Protein AF-A0A1S6ES42-F1 (afdb_monomer)

Structure (mmCIF, N/CA/C/O backbone):
data_AF-A0A1S6ES42-F1
#
_entry.id   AF-A0A1S6ES42-F1
#
loop_
_atom_site.group_PDB
_atom_site.id
_atom_site.type_symbol
_atom_site.label_atom_id
_atom_site.label_alt_id
_atom_site.label_comp_id
_atom_site.label_asym_id
_atom_site.label_entity_id
_atom_site.label_seq_id
_atom_site.pdbx_PDB_ins_code
_atom_site.Cartn_x
_atom_site.Cartn_y
_atom_site.Cartn_z
_atom_site.occupancy
_atom_site.B_iso_or_equiv
_atom_site.auth_seq_id
_atom_site.auth_comp_id
_atom_site.auth_asym_id
_atom_site.auth_atom_id
_atom_site.pdbx_PDB_model_num
ATOM 1 N N . MET A 1 1 ? -23.317 -13.497 4.567 1.00 70.50 1 MET A N 1
ATOM 2 C CA . MET A 1 1 ? -21.958 -13.066 4.981 1.00 70.50 1 MET A CA 1
ATOM 3 C C . MET A 1 1 ? -20.869 -13.612 4.060 1.00 70.50 1 MET A C 1
ATOM 5 O O . MET A 1 1 ? -20.142 -12.802 3.502 1.00 70.50 1 MET A O 1
ATOM 9 N N . VAL A 1 2 ? -20.813 -14.926 3.805 1.00 83.88 2 VAL A N 1
ATOM 10 C CA . VAL A 1 2 ? -19.788 -15.563 2.943 1.00 83.88 2 VAL A CA 1
ATOM 11 C C . VAL A 1 2 ? -19.690 -14.940 1.542 1.00 83.88 2 VAL A C 1
ATOM 13 O O . VAL A 1 2 ? -18.601 -14.576 1.119 1.00 83.88 2 VAL A O 1
ATOM 16 N N . ALA A 1 3 ? -20.816 -14.690 0.863 1.00 88.19 3 ALA A N 1
ATOM 17 C CA . ALA A 1 3 ? -20.812 -14.061 -0.465 1.00 88.19 3 ALA A CA 1
ATOM 18 C C . ALA A 1 3 ? -20.254 -12.618 -0.483 1.00 88.19 3 ALA A C 1
ATOM 20 O O . ALA A 1 3 ? -19.643 -12.204 -1.463 1.00 88.19 3 ALA A O 1
ATOM 21 N N . ARG A 1 4 ? -20.425 -11.846 0.605 1.00 90.31 4 ARG A N 1
ATOM 22 C CA . ARG A 1 4 ? -19.880 -10.477 0.713 1.00 90.31 4 ARG A CA 1
ATOM 23 C C . ARG A 1 4 ? -18.370 -10.500 0.940 1.00 90.31 4 ARG A C 1
ATOM 25 O O . ARG A 1 4 ? -17.659 -9.720 0.319 1.00 90.31 4 ARG A O 1
ATOM 32 N N . LEU A 1 5 ? -17.899 -11.419 1.784 1.00 90.44 5 LEU A N 1
ATOM 33 C CA . LEU A 1 5 ? -16.472 -11.632 2.030 1.00 90.44 5 LEU A CA 1
ATOM 34 C C . LEU A 1 5 ? -15.762 -12.152 0.776 1.00 90.44 5 LEU A C 1
ATOM 36 O O . LEU A 1 5 ? -14.718 -11.621 0.424 1.00 90.44 5 LEU A O 1
ATOM 40 N N . ALA A 1 6 ? -16.363 -13.107 0.061 1.00 93.00 6 ALA A N 1
ATOM 41 C CA . ALA A 1 6 ? -15.838 -13.622 -1.203 1.00 93.00 6 ALA A CA 1
ATOM 42 C C . ALA A 1 6 ? -15.769 -12.539 -2.294 1.00 93.00 6 ALA A C 1
ATOM 44 O O . ALA A 1 6 ? -14.813 -12.474 -3.060 1.00 93.00 6 ALA A O 1
ATOM 45 N N . ARG A 1 7 ? -16.768 -11.649 -2.355 1.00 95.06 7 ARG A N 1
ATOM 46 C CA . ARG A 1 7 ? -16.737 -10.503 -3.272 1.00 95.06 7 ARG A CA 1
ATOM 47 C C . ARG A 1 7 ? -15.630 -9.517 -2.901 1.00 95.06 7 ARG A C 1
ATOM 49 O O . ARG A 1 7 ? -14.922 -9.056 -3.787 1.00 95.06 7 ARG A O 1
ATOM 56 N N . LEU A 1 8 ? -15.482 -9.194 -1.615 1.00 94.38 8 LEU A N 1
ATOM 57 C CA . LEU A 1 8 ? -14.411 -8.318 -1.135 1.00 94.38 8 LEU A CA 1
ATOM 58 C C . LEU A 1 8 ? -13.033 -8.903 -1.442 1.00 94.38 8 LEU A C 1
ATOM 60 O O . LEU A 1 8 ? -12.203 -8.202 -2.008 1.00 94.38 8 LEU A O 1
ATOM 64 N N . SER A 1 9 ? -12.804 -10.183 -1.142 1.00 94.62 9 SER A N 1
ATOM 65 C CA . SER A 1 9 ? -11.526 -10.833 -1.436 1.00 94.62 9 SER A CA 1
ATOM 66 C C . SER A 1 9 ? -11.232 -10.858 -2.935 1.00 94.62 9 SER A C 1
ATOM 68 O O . SER A 1 9 ? -10.114 -10.538 -3.329 1.00 94.62 9 SER A O 1
ATOM 70 N N . LEU A 1 10 ? -12.232 -11.144 -3.776 1.00 97.25 10 LEU A N 1
ATOM 71 C CA . LEU A 1 10 ? -12.087 -11.092 -5.230 1.00 97.25 1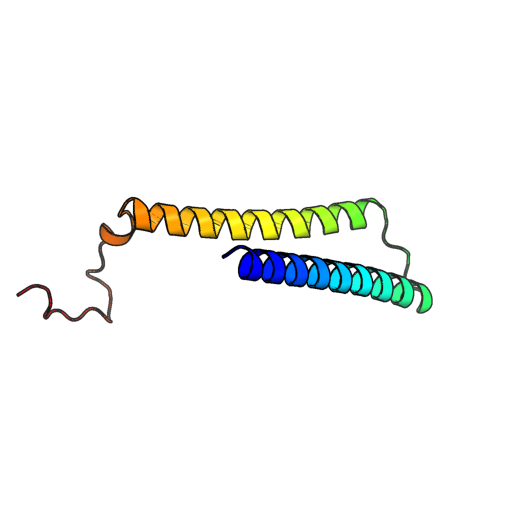0 LEU A CA 1
ATOM 72 C C . LEU A 1 10 ? -11.692 -9.692 -5.720 1.00 97.25 10 LEU A C 1
ATOM 74 O O . LEU A 1 10 ? -10.775 -9.568 -6.526 1.00 97.25 10 LEU A O 1
ATOM 78 N N . ILE A 1 11 ? -12.355 -8.642 -5.225 1.00 97.25 11 ILE A N 1
ATOM 79 C CA . ILE A 1 11 ? -12.046 -7.252 -5.594 1.00 97.25 11 ILE A CA 1
ATOM 80 C C . ILE A 1 11 ? -10.627 -6.884 -5.156 1.00 97.25 11 ILE A C 1
ATOM 82 O O . ILE A 1 11 ? -9.886 -6.297 -5.940 1.00 97.25 11 ILE A O 1
ATOM 86 N N . THR A 1 12 ? -10.226 -7.256 -3.940 1.00 94.62 12 THR A N 1
ATOM 87 C CA . THR A 1 12 ? -8.872 -6.997 -3.439 1.00 94.62 12 THR A CA 1
ATOM 88 C C . THR A 1 12 ? -7.821 -7.694 -4.300 1.00 94.62 12 THR A C 1
ATOM 90 O O . THR A 1 12 ? -6.857 -7.057 -4.715 1.00 94.62 12 THR A O 1
ATOM 93 N N . VAL A 1 13 ? -8.013 -8.977 -4.623 1.00 97.00 13 VAL A N 1
ATOM 94 C CA . VAL A 1 13 ? -7.089 -9.732 -5.486 1.00 97.00 13 VAL A CA 1
ATOM 95 C C . VAL A 1 13 ? -7.019 -9.120 -6.884 1.00 97.00 13 VAL A C 1
ATOM 97 O O . VAL A 1 13 ? -5.926 -8.953 -7.419 1.00 97.00 13 VAL A O 1
ATOM 100 N N . LEU A 1 14 ? -8.160 -8.728 -7.456 1.00 98.00 14 LEU A N 1
ATOM 101 C CA . LEU A 1 14 ? -8.202 -8.064 -8.757 1.00 98.00 14 LEU A CA 1
ATOM 102 C C . LEU A 1 14 ? -7.460 -6.720 -8.728 1.00 98.00 14 LEU A C 1
ATOM 104 O O . LEU A 1 14 ? -6.664 -6.445 -9.621 1.00 98.00 14 LEU A O 1
ATOM 108 N N . GLY A 1 15 ? -7.670 -5.908 -7.691 1.00 96.44 15 GLY A N 1
ATOM 109 C CA . GLY A 1 15 ? -6.963 -4.640 -7.509 1.00 96.44 15 GLY A CA 1
ATOM 110 C C . GLY A 1 15 ? -5.449 -4.826 -7.395 1.00 96.44 15 GLY A C 1
ATOM 111 O O . GLY A 1 15 ? -4.691 -4.104 -8.041 1.00 96.44 15 GLY A O 1
ATOM 112 N N . LEU A 1 16 ? -5.000 -5.836 -6.644 1.00 94.94 16 LEU A N 1
ATOM 113 C CA . LEU A 1 16 ? -3.581 -6.188 -6.537 1.00 94.94 16 LEU A CA 1
ATOM 114 C C . LEU A 1 16 ? -3.002 -6.651 -7.880 1.00 94.94 16 LEU A C 1
ATOM 116 O O . LEU A 1 16 ? -1.906 -6.228 -8.242 1.00 94.94 16 LEU A O 1
ATOM 120 N N . ALA A 1 17 ? -3.741 -7.464 -8.640 1.00 97.12 17 ALA A N 1
ATOM 121 C CA . ALA A 1 17 ? -3.317 -7.925 -9.960 1.00 97.12 17 ALA A CA 1
ATOM 122 C C . ALA A 1 17 ? -3.185 -6.765 -10.960 1.00 97.12 17 ALA A C 1
ATOM 124 O O . ALA A 1 17 ? -2.187 -6.681 -11.674 1.00 97.12 17 ALA A O 1
ATOM 125 N N . ILE A 1 18 ? -4.152 -5.841 -10.973 1.00 98.06 18 ILE A N 1
ATOM 126 C CA . ILE A 1 18 ? -4.106 -4.636 -11.814 1.00 98.06 18 ILE A CA 1
ATOM 127 C C . ILE A 1 18 ? -2.918 -3.757 -11.421 1.00 98.06 18 ILE A C 1
ATOM 129 O O . ILE A 1 18 ? -2.180 -3.315 -12.296 1.00 98.06 18 ILE A O 1
ATOM 133 N N . SER A 1 19 ? -2.706 -3.533 -10.122 1.00 95.31 19 SER A N 1
ATOM 134 C CA . SER A 1 19 ? -1.586 -2.730 -9.623 1.00 95.31 19 SER A CA 1
ATOM 135 C C . SER A 1 19 ? -0.239 -3.328 -10.040 1.00 95.31 19 SER A C 1
ATOM 137 O O . SER A 1 19 ? 0.571 -2.644 -10.661 1.00 95.31 19 SER A O 1
ATOM 139 N N . ALA A 1 20 ? -0.034 -4.630 -9.814 1.00 94.88 20 ALA A N 1
ATOM 140 C CA . ALA A 1 20 ? 1.187 -5.325 -10.218 1.00 94.88 20 ALA A CA 1
ATOM 141 C C . ALA A 1 20 ? 1.403 -5.284 -11.741 1.00 94.88 20 ALA A C 1
ATOM 143 O O . ALA A 1 20 ? 2.513 -5.017 -12.205 1.00 94.88 20 ALA A O 1
ATOM 144 N N . GLY A 1 21 ? 0.337 -5.497 -12.521 1.00 97.50 21 GLY A N 1
ATOM 145 C CA . GLY A 1 21 ? 0.369 -5.394 -13.979 1.00 97.50 21 GLY A CA 1
ATOM 146 C C . GLY A 1 21 ? 0.736 -3.989 -14.461 1.00 97.50 21 GLY A C 1
ATOM 147 O O . GLY A 1 21 ? 1.574 -3.847 -15.348 1.00 97.50 21 GLY A O 1
ATOM 148 N N . ALA A 1 22 ? 0.176 -2.947 -13.842 1.00 97.38 22 ALA A N 1
ATOM 149 C CA . ALA A 1 22 ? 0.500 -1.559 -14.152 1.00 97.38 22 ALA A CA 1
ATOM 150 C C . ALA A 1 22 ? 1.955 -1.221 -13.797 1.00 97.38 22 ALA A C 1
ATOM 152 O O . ALA A 1 22 ? 2.657 -0.640 -14.621 1.00 97.38 22 ALA A O 1
ATOM 153 N N . THR A 1 23 ? 2.441 -1.628 -12.619 1.00 95.44 23 THR A N 1
ATOM 154 C CA . THR A 1 23 ? 3.842 -1.425 -12.212 1.00 95.44 23 THR A CA 1
ATOM 155 C C . THR A 1 23 ? 4.808 -2.088 -13.191 1.00 95.44 23 THR A C 1
ATOM 157 O O . THR A 1 23 ? 5.791 -1.470 -13.602 1.00 95.44 23 THR A O 1
ATOM 160 N N . TRP A 1 24 ? 4.519 -3.320 -13.615 1.00 95.31 24 TRP A N 1
ATOM 161 C CA . TRP A 1 24 ? 5.335 -3.999 -14.617 1.00 95.31 24 TRP A CA 1
ATOM 162 C C . TRP A 1 24 ? 5.250 -3.296 -15.980 1.00 95.31 24 TRP A C 1
ATOM 164 O O . TRP A 1 24 ? 6.283 -2.991 -16.574 1.00 95.31 24 TRP A O 1
ATOM 174 N N . GLY A 1 25 ? 4.050 -2.953 -16.452 1.00 96.62 25 GLY A N 1
ATOM 175 C CA . GLY A 1 25 ? 3.861 -2.228 -17.711 1.00 96.62 25 GLY A CA 1
ATOM 176 C C . GLY A 1 25 ? 4.629 -0.903 -17.756 1.00 96.62 25 GLY A C 1
ATOM 177 O O . GLY A 1 25 ? 5.339 -0.637 -18.726 1.00 96.62 25 GLY A O 1
ATOM 178 N N . LEU A 1 26 ? 4.573 -0.115 -16.676 1.00 96.00 26 LEU A N 1
ATOM 179 C CA . LEU A 1 26 ? 5.367 1.108 -16.528 1.00 96.00 26 LEU A CA 1
ATOM 180 C C . LEU A 1 26 ? 6.87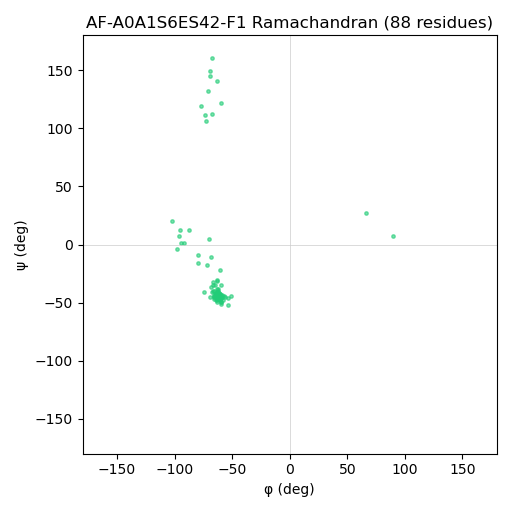0 0.816 -16.540 1.00 96.00 26 LEU A C 1
ATOM 182 O O . LEU A 1 26 ? 7.619 1.548 -17.180 1.00 96.00 26 LEU A O 1
ATOM 186 N N . SER A 1 27 ? 7.317 -0.255 -15.879 1.00 94.94 27 SER A N 1
ATOM 187 C CA . SER A 1 27 ? 8.729 -0.648 -15.897 1.00 94.94 27 SER A CA 1
ATOM 188 C C . SER A 1 27 ? 9.210 -1.016 -17.304 1.00 94.94 27 SER A C 1
ATOM 190 O O . SER A 1 27 ? 10.340 -0.681 -17.652 1.00 94.94 27 SER A O 1
ATOM 192 N N . LEU A 1 28 ? 8.389 -1.689 -18.115 1.00 95.75 28 LEU A N 1
ATOM 193 C CA . LEU A 1 28 ? 8.732 -2.008 -19.506 1.00 95.75 28 LEU A CA 1
ATOM 194 C C . LEU A 1 28 ? 8.767 -0.749 -20.371 1.00 95.75 28 LEU A C 1
ATOM 196 O O . LEU A 1 28 ? 9.710 -0.556 -21.135 1.00 95.75 28 LEU A O 1
ATOM 200 N N . PHE A 1 29 ? 7.766 0.120 -20.221 1.00 97.06 29 PHE A N 1
ATOM 201 C CA . PHE A 1 29 ? 7.712 1.395 -20.929 1.00 97.06 29 PHE A CA 1
ATOM 202 C C . PHE A 1 29 ? 8.928 2.271 -20.608 1.00 97.06 29 PHE A C 1
ATOM 204 O O . PHE A 1 29 ? 9.542 2.824 -21.516 1.00 97.06 29 PHE A O 1
ATOM 211 N N . TRP A 1 30 ? 9.323 2.334 -19.334 1.00 96.12 30 TRP A N 1
ATOM 212 C CA . TRP A 1 30 ? 10.511 3.058 -18.885 1.00 96.12 30 TRP A CA 1
ATOM 213 C C . TRP A 1 30 ? 11.786 2.571 -19.580 1.00 96.12 30 TRP A C 1
ATOM 215 O O . TRP A 1 30 ? 12.580 3.379 -20.057 1.00 96.12 30 TRP A O 1
ATOM 225 N N . ILE A 1 31 ? 11.955 1.253 -19.697 1.00 96.31 31 ILE A N 1
ATOM 226 C CA . ILE A 1 31 ? 13.098 0.663 -20.403 1.00 96.31 31 ILE A CA 1
ATOM 227 C C . ILE A 1 31 ? 13.037 0.980 -21.904 1.00 96.31 31 ILE A C 1
ATOM 229 O O . ILE A 1 31 ? 14.054 1.320 -22.506 1.00 96.31 31 ILE A O 1
ATOM 233 N N . ALA A 1 32 ? 11.847 0.928 -22.508 1.00 96.19 32 ALA A N 1
ATOM 234 C CA . ALA A 1 32 ? 11.661 1.199 -23.932 1.00 96.19 32 ALA A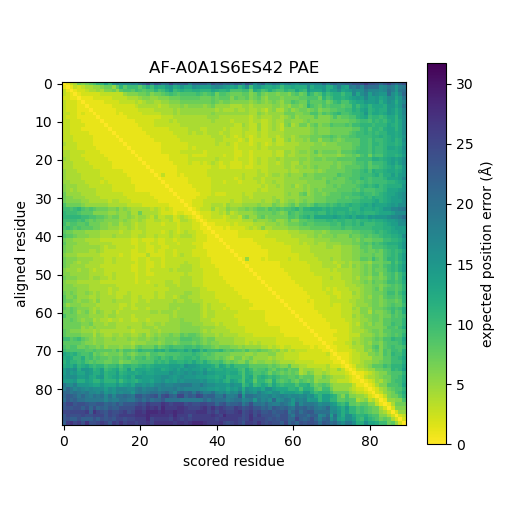 CA 1
ATOM 235 C C . ALA A 1 32 ? 12.029 2.640 -24.335 1.00 96.19 32 ALA A C 1
ATOM 237 O O . ALA A 1 32 ? 12.501 2.852 -25.449 1.00 96.19 32 ALA A O 1
ATOM 238 N N . ILE A 1 33 ? 11.866 3.619 -23.437 1.00 97.12 33 ILE A N 1
ATOM 239 C CA . ILE A 1 33 ? 12.258 5.021 -23.675 1.00 97.12 33 ILE A CA 1
ATOM 240 C C . ILE A 1 33 ? 13.725 5.320 -23.313 1.00 97.12 33 ILE A C 1
ATOM 242 O O . ILE A 1 33 ? 14.120 6.482 -23.243 1.00 97.12 33 ILE A O 1
ATOM 246 N N . GLY A 1 34 ? 14.541 4.285 -23.084 1.00 94.88 34 GLY A N 1
ATOM 247 C CA . GLY A 1 34 ? 15.968 4.410 -22.766 1.00 94.88 34 GLY A CA 1
ATOM 248 C C . GLY A 1 34 ? 16.284 4.522 -21.272 1.00 94.88 34 GLY A C 1
ATOM 249 O O . GLY A 1 34 ? 17.433 4.765 -20.906 1.00 94.88 34 GLY A O 1
ATOM 250 N N . GLY A 1 35 ? 15.292 4.341 -20.397 1.00 93.69 35 GLY A N 1
ATOM 251 C CA . GLY A 1 35 ? 15.501 4.251 -18.958 1.00 93.69 35 GLY A CA 1
ATOM 252 C C . GLY A 1 35 ? 16.223 2.961 -18.556 1.00 93.69 35 GLY A C 1
ATOM 253 O O . GLY A 1 35 ? 16.026 1.896 -19.138 1.00 93.69 35 GLY A O 1
ATOM 254 N N . GLY A 1 36 ? 17.065 3.036 -17.526 1.00 93.25 36 GLY A N 1
ATOM 255 C CA . GLY A 1 36 ? 17.702 1.848 -16.954 1.00 93.25 36 GLY A CA 1
ATOM 256 C C . GLY A 1 36 ? 16.701 0.948 -16.221 1.00 93.25 36 GLY A C 1
ATOM 257 O O . GLY A 1 36 ? 15.729 1.432 -15.635 1.00 93.25 36 GLY A O 1
ATOM 258 N N . ALA A 1 37 ? 16.960 -0.362 -16.216 1.00 92.75 37 ALA A N 1
ATOM 259 C CA . ALA A 1 37 ? 16.176 -1.309 -15.428 1.00 92.75 37 ALA A CA 1
ATOM 260 C C . ALA A 1 37 ? 16.303 -1.016 -13.923 1.00 92.75 37 ALA A C 1
ATOM 262 O O . ALA A 1 37 ? 17.388 -0.704 -13.427 1.00 92.75 37 ALA A O 1
ATOM 263 N N . LEU A 1 38 ? 15.194 -1.159 -13.190 1.00 93.12 38 LEU A N 1
ATOM 264 C CA . LEU A 1 38 ? 15.183 -1.043 -11.732 1.00 93.12 38 LEU A CA 1
ATOM 265 C C . LEU A 1 38 ? 16.121 -2.101 -11.120 1.00 93.12 38 LEU A C 1
ATOM 267 O O . LEU A 1 38 ? 15.907 -3.297 -11.346 1.00 93.12 38 LEU A O 1
ATOM 271 N N . PRO A 1 39 ? 17.142 -1.699 -10.337 1.00 94.75 39 PRO A N 1
ATOM 272 C CA . PRO A 1 39 ? 18.033 -2.650 -9.689 1.00 94.75 39 PRO A CA 1
ATOM 273 C C . PRO A 1 39 ? 17.280 -3.445 -8.619 1.00 94.75 39 PRO A C 1
ATOM 275 O O . PRO A 1 39 ? 16.258 -2.996 -8.096 1.00 94.75 39 PRO A O 1
ATOM 278 N N . LEU A 1 40 ? 17.828 -4.597 -8.222 1.00 96.00 40 LEU A N 1
ATOM 279 C CA . LEU A 1 40 ? 17.230 -5.470 -7.202 1.00 96.00 40 LEU A CA 1
ATOM 280 C C . LEU A 1 40 ? 16.862 -4.713 -5.913 1.00 96.00 40 LEU A C 1
ATOM 282 O O . LEU A 1 40 ? 15.760 -4.860 -5.394 1.00 96.00 40 LEU A O 1
ATOM 286 N N . HIS A 1 41 ? 17.754 -3.845 -5.437 1.00 96.44 41 HIS A N 1
ATOM 287 C CA . HIS A 1 41 ? 17.533 -3.008 -4.255 1.00 96.44 41 HIS A CA 1
ATOM 288 C C . HIS A 1 41 ? 16.322 -2.075 -4.409 1.00 96.44 41 HIS A C 1
ATOM 290 O O . HIS A 1 41 ? 15.612 -1.84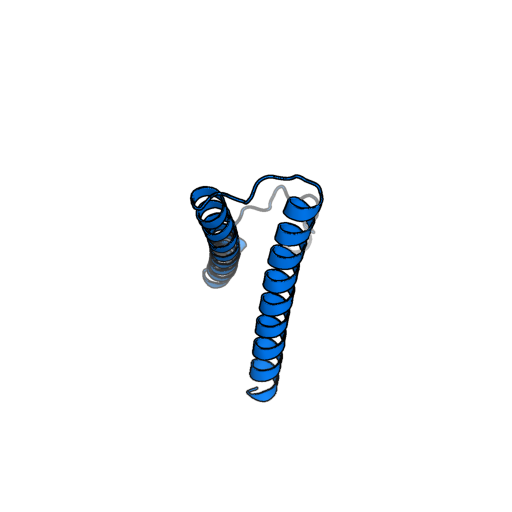2 -3.438 1.00 96.44 41 HIS A O 1
ATOM 296 N N . GLY A 1 42 ? 16.058 -1.577 -5.623 1.00 95.00 42 GLY A N 1
ATOM 297 C CA . GLY A 1 42 ? 14.893 -0.742 -5.923 1.00 95.00 42 GLY A CA 1
ATOM 298 C C . GLY A 1 42 ? 13.587 -1.526 -5.815 1.00 95.00 42 GLY A C 1
ATOM 299 O O . GLY A 1 42 ? 12.628 -1.045 -5.217 1.00 95.00 42 GLY A O 1
ATOM 300 N N . TRP A 1 43 ? 13.570 -2.769 -6.302 1.00 95.00 43 TRP A N 1
ATOM 301 C CA . TRP A 1 43 ? 12.427 -3.669 -6.130 1.00 95.00 43 TRP A CA 1
ATOM 302 C C . TRP A 1 43 ? 12.180 -4.022 -4.664 1.00 95.00 43 TRP A C 1
ATOM 304 O O . TRP A 1 43 ? 11.037 -3.986 -4.209 1.00 95.00 43 TRP A O 1
ATOM 314 N N . ILE A 1 44 ? 13.246 -4.306 -3.911 1.00 96.94 44 ILE A N 1
ATOM 315 C CA . ILE A 1 44 ? 13.157 -4.586 -2.473 1.00 96.94 44 ILE A CA 1
ATOM 316 C C . ILE A 1 44 ? 12.630 -3.360 -1.720 1.00 96.94 44 ILE A C 1
ATOM 318 O O . ILE A 1 44 ? 11.697 -3.487 -0.931 1.00 96.94 44 ILE A O 1
ATOM 322 N N . ALA A 1 45 ? 13.179 -2.171 -1.986 1.00 97.50 45 ALA A N 1
ATOM 323 C CA . ALA A 1 45 ? 12.746 -0.928 -1.355 1.00 97.50 45 ALA A CA 1
ATOM 324 C C . ALA A 1 45 ? 11.279 -0.606 -1.669 1.00 97.50 45 ALA A C 1
ATOM 326 O O . ALA A 1 45 ? 10.529 -0.236 -0.770 1.00 97.50 45 ALA A O 1
ATOM 327 N N . MET A 1 46 ? 10.843 -0.802 -2.916 1.00 95.81 46 MET A N 1
ATOM 328 C CA . MET A 1 46 ? 9.447 -0.607 -3.308 1.00 95.81 46 MET A CA 1
ATOM 329 C C . MET A 1 46 ? 8.515 -1.599 -2.605 1.00 95.81 46 MET A C 1
ATOM 331 O O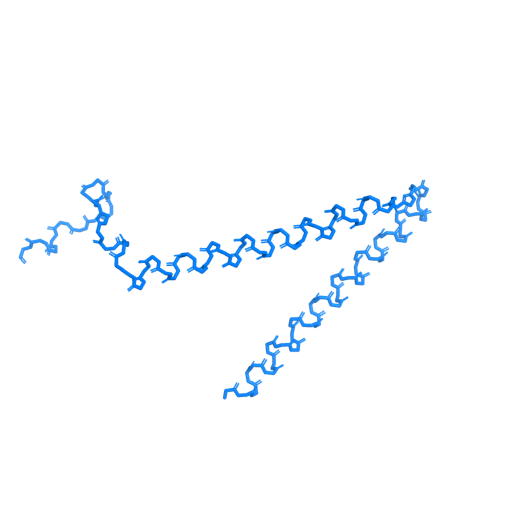 . MET A 1 46 ? 7.491 -1.193 -2.059 1.00 95.81 46 MET A O 1
ATOM 335 N N . GLY A 1 47 ? 8.888 -2.881 -2.549 1.00 95.69 47 GLY A N 1
ATOM 336 C CA . GLY A 1 47 ? 8.130 -3.895 -1.816 1.00 95.69 47 GLY A CA 1
ATOM 337 C C . GLY A 1 47 ? 8.017 -3.573 -0.324 1.00 95.69 47 GLY A C 1
ATOM 338 O O . GLY A 1 47 ? 6.921 -3.612 0.234 1.00 95.69 47 GLY A O 1
ATOM 339 N N . LEU A 1 48 ? 9.126 -3.183 0.311 1.00 98.06 48 LEU A N 1
ATOM 340 C CA . LEU A 1 48 ? 9.142 -2.747 1.709 1.00 98.06 48 LEU A CA 1
ATOM 341 C C . LEU A 1 48 ? 8.299 -1.494 1.935 1.00 98.06 48 LEU A C 1
ATOM 343 O O . LEU A 1 48 ? 7.589 -1.429 2.932 1.00 98.06 48 LEU A O 1
ATOM 347 N N . GLY A 1 49 ? 8.333 -0.530 1.014 1.00 97.44 49 GLY A N 1
ATOM 348 C CA . GLY A 1 49 ? 7.489 0.661 1.069 1.00 97.44 49 GLY A CA 1
ATOM 349 C C . GLY A 1 49 ? 6.005 0.299 1.066 1.00 97.44 49 GLY A C 1
ATOM 350 O O . GLY A 1 49 ? 5.272 0.717 1.956 1.00 97.44 49 GLY A O 1
ATOM 351 N N . ILE A 1 50 ? 5.577 -0.554 0.128 1.00 96.06 50 ILE A N 1
ATOM 352 C CA . ILE A 1 50 ? 4.184 -1.018 0.037 1.00 96.06 50 ILE A CA 1
ATOM 353 C C . ILE A 1 50 ? 3.763 -1.741 1.323 1.00 96.06 50 ILE A C 1
ATOM 355 O O . ILE A 1 50 ? 2.738 -1.398 1.916 1.00 96.06 50 ILE A O 1
ATOM 359 N N . LEU A 1 51 ? 4.551 -2.720 1.779 1.00 97.19 51 LEU A N 1
ATOM 360 C CA . LEU A 1 51 ? 4.243 -3.482 2.994 1.00 97.19 51 LEU A CA 1
ATOM 361 C C . LEU A 1 51 ? 4.241 -2.593 4.241 1.00 97.19 51 LEU A C 1
ATOM 363 O O . LEU A 1 51 ? 3.359 -2.726 5.087 1.00 97.19 51 LEU A O 1
ATOM 367 N N . GLY A 1 52 ? 5.196 -1.668 4.332 1.00 98.19 52 GLY A N 1
ATOM 368 C CA . GLY A 1 52 ? 5.306 -0.701 5.414 1.00 98.19 52 GLY A CA 1
ATOM 369 C C . GLY A 1 52 ? 4.086 0.209 5.485 1.00 98.19 52 GLY A C 1
ATOM 370 O O . GLY A 1 52 ? 3.506 0.352 6.555 1.00 98.19 52 GLY A O 1
ATOM 371 N N . THR A 1 53 ? 3.635 0.763 4.357 1.00 97.31 53 THR A N 1
ATOM 372 C CA . THR A 1 53 ? 2.429 1.601 4.315 1.00 97.31 53 THR A CA 1
ATOM 373 C C . THR A 1 53 ? 1.176 0.809 4.676 1.00 97.31 53 THR A C 1
ATOM 375 O O . THR A 1 53 ? 0.415 1.258 5.526 1.00 97.31 53 THR A O 1
ATOM 378 N N . VAL A 1 54 ? 0.968 -0.381 4.100 1.00 96.25 54 VAL A N 1
ATOM 379 C CA . VAL A 1 54 ? -0.202 -1.220 4.424 1.00 96.25 54 VAL A CA 1
ATOM 380 C C . VAL A 1 54 ? -0.211 -1.598 5.906 1.00 96.25 54 VAL A C 1
ATOM 382 O O . VAL A 1 54 ? -1.239 -1.463 6.571 1.00 96.25 54 VAL A O 1
ATOM 385 N N . GLY A 1 55 ? 0.935 -2.033 6.434 1.00 97.88 55 GLY A N 1
ATOM 386 C CA . GLY A 1 55 ? 1.094 -2.381 7.842 1.00 97.88 55 GLY A CA 1
ATOM 387 C C . GLY A 1 55 ? 0.865 -1.186 8.763 1.00 97.88 55 GLY A C 1
ATOM 388 O O . GLY A 1 55 ? 0.156 -1.314 9.758 1.00 97.88 55 GLY A O 1
ATOM 389 N N . LEU A 1 56 ? 1.392 -0.013 8.404 1.00 98.25 56 LEU A N 1
ATOM 390 C CA . LEU A 1 56 ? 1.188 1.224 9.150 1.00 98.25 56 LEU A CA 1
ATOM 391 C C . LEU A 1 56 ? -0.288 1.628 9.160 1.00 98.25 56 LEU A C 1
ATOM 393 O O . LEU A 1 56 ? -0.840 1.866 10.228 1.00 98.25 56 LEU A O 1
ATOM 397 N N . THR A 1 57 ? -0.953 1.655 8.004 1.00 97.50 57 THR A N 1
ATOM 398 C CA . THR A 1 57 ? -2.382 1.984 7.914 1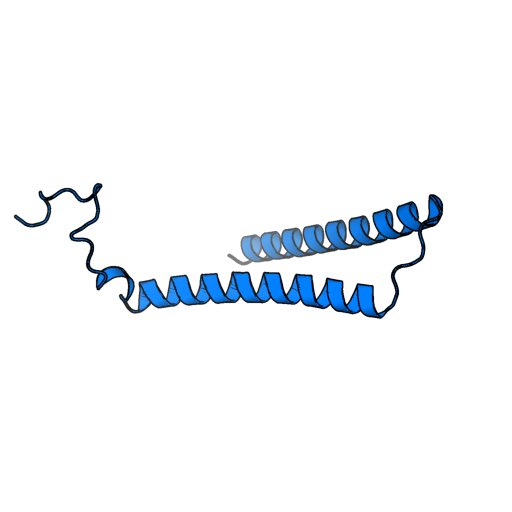.00 97.50 57 THR A CA 1
ATOM 399 C C . THR A 1 57 ? -3.228 1.008 8.726 1.00 97.50 57 THR A C 1
ATOM 401 O O . THR A 1 57 ? -4.090 1.436 9.492 1.00 97.50 57 THR A O 1
ATOM 404 N N . TYR A 1 58 ? -2.966 -0.296 8.606 1.00 97.50 58 TYR A N 1
ATOM 405 C CA . TYR A 1 58 ? -3.654 -1.311 9.400 1.00 97.50 58 TYR A CA 1
ATOM 406 C C . TYR A 1 58 ? -3.411 -1.117 10.901 1.00 97.50 58 TYR A C 1
ATOM 408 O O . TYR A 1 58 ? -4.360 -1.145 11.681 1.00 97.50 58 TYR A O 1
ATOM 416 N N . GLY A 1 59 ? -2.162 -0.876 11.307 1.00 98.19 59 GLY A N 1
ATOM 417 C CA . GLY A 1 59 ? -1.781 -0.659 12.700 1.00 98.19 59 GLY A CA 1
ATOM 418 C C . GLY A 1 59 ? -2.446 0.573 13.307 1.00 98.19 59 GLY A C 1
ATOM 419 O O . GLY A 1 59 ? -3.027 0.484 14.385 1.00 98.19 59 GLY A O 1
ATOM 420 N N . LEU A 1 60 ? -2.436 1.700 12.592 1.00 98.06 60 LEU A N 1
ATOM 421 C CA . LEU A 1 60 ? -3.113 2.927 13.015 1.00 98.06 60 LEU A CA 1
ATOM 422 C C . LEU A 1 60 ? -4.621 2.710 13.161 1.00 98.06 60 LEU A C 1
ATOM 424 O O . LEU A 1 60 ? -5.203 3.096 14.170 1.00 98.06 60 LEU A O 1
ATOM 428 N N . MET A 1 61 ? -5.245 2.032 12.196 1.00 97.75 61 MET A N 1
ATOM 429 C CA . MET A 1 61 ? -6.674 1.730 12.253 1.00 97.75 61 MET A CA 1
ATOM 430 C C . MET A 1 61 ? -7.009 0.775 13.413 1.00 97.75 61 MET A C 1
ATOM 432 O O . MET A 1 61 ? -8.001 0.961 14.114 1.00 97.75 61 MET A O 1
ATOM 436 N N . ALA A 1 62 ? -6.163 -0.226 13.666 1.00 97.44 62 ALA A N 1
ATOM 437 C CA . ALA A 1 62 ? -6.319 -1.137 14.796 1.00 97.44 62 ALA A CA 1
ATOM 438 C C . ALA A 1 62 ? -6.200 -0.409 16.143 1.00 97.44 62 ALA A C 1
ATOM 440 O O . ALA A 1 62 ? -6.995 -0.669 17.048 1.00 97.44 62 ALA A O 1
ATOM 441 N N . LEU A 1 63 ? -5.244 0.518 16.269 1.00 97.19 63 LEU A N 1
ATOM 442 C CA . LEU A 1 63 ? -5.094 1.360 17.455 1.00 97.19 63 LEU A CA 1
ATOM 443 C C . LEU A 1 63 ? -6.296 2.283 17.648 1.00 97.19 63 LEU A C 1
ATOM 445 O O . LEU A 1 63 ? -6.792 2.361 18.765 1.00 97.19 63 LEU A O 1
ATOM 449 N N . ALA A 1 64 ? -6.814 2.901 16.585 1.00 96.44 64 ALA A N 1
ATOM 450 C CA . ALA A 1 64 ? -8.013 3.734 16.661 1.00 96.44 64 ALA A CA 1
ATOM 451 C C . ALA A 1 64 ? -9.220 2.942 17.198 1.00 96.44 64 ALA A C 1
ATOM 453 O O . ALA A 1 64 ? -9.871 3.356 18.154 1.00 96.44 64 ALA A O 1
ATOM 454 N N . PHE A 1 65 ? -9.470 1.737 16.670 1.00 96.19 65 PHE A N 1
ATOM 455 C CA . PHE A 1 65 ? -10.542 0.880 17.189 1.00 96.19 65 PHE A CA 1
ATOM 456 C C . PHE A 1 65 ? -10.303 0.419 18.627 1.00 96.19 65 PHE A C 1
ATOM 458 O O . PHE A 1 65 ? -11.261 0.259 19.384 1.00 96.19 65 PHE A O 1
ATOM 465 N N . LYS A 1 66 ? -9.047 0.167 19.009 1.00 96.12 66 LYS A N 1
ATOM 466 C CA . LYS A 1 66 ? -8.696 -0.173 20.389 1.00 96.12 66 LYS A CA 1
ATOM 467 C C . LYS A 1 66 ? -8.964 1.007 21.330 1.00 96.12 66 LYS A C 1
ATOM 469 O O . LYS A 1 66 ? -9.574 0.791 22.372 1.00 96.12 66 LYS A O 1
ATOM 474 N N . SER A 1 67 ? -8.569 2.217 20.932 1.00 95.44 67 SER A N 1
ATOM 475 C CA . SER A 1 67 ? -8.767 3.465 21.682 1.00 95.44 67 SER A CA 1
ATOM 476 C C . SER A 1 67 ? -10.236 3.653 22.055 1.00 95.44 67 SER A C 1
ATOM 478 O O . SER A 1 67 ? -10.580 3.729 23.236 1.00 95.44 67 SER A O 1
ATOM 480 N N . HIS A 1 6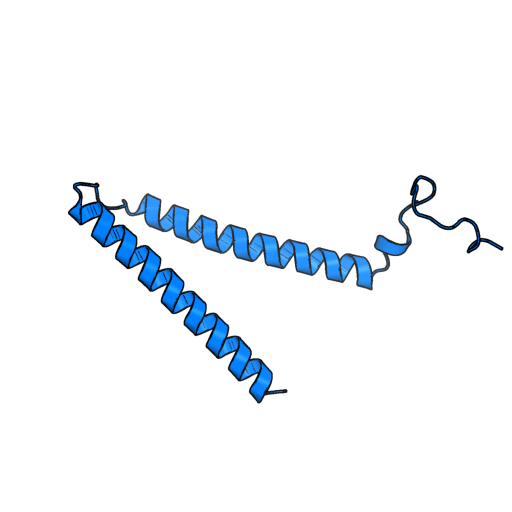8 ? -11.106 3.560 21.048 1.00 93.69 68 HIS A N 1
ATOM 481 C CA . HIS A 1 68 ? -12.552 3.651 21.209 1.00 93.69 68 HIS A CA 1
ATOM 482 C C . HIS A 1 68 ? -13.126 2.533 22.098 1.00 93.69 68 HIS A C 1
ATOM 484 O O . HIS A 1 68 ? -13.975 2.777 22.945 1.00 93.69 68 HIS A O 1
ATOM 490 N N . ARG A 1 69 ? -12.680 1.277 21.940 1.00 94.56 69 ARG A N 1
ATOM 491 C CA . ARG A 1 69 ? -13.193 0.145 22.746 1.00 94.56 69 ARG A CA 1
ATOM 492 C C . ARG A 1 69 ? -12.825 0.230 24.2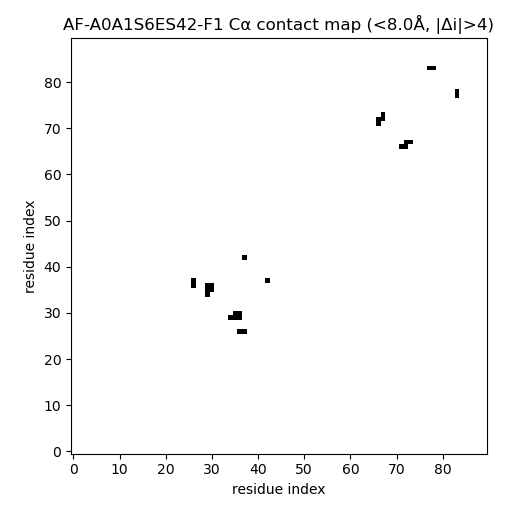22 1.00 94.56 69 ARG A C 1
ATOM 494 O O . ARG A 1 69 ? -13.565 -0.275 25.058 1.00 94.56 69 ARG A O 1
ATOM 501 N N . GLU A 1 70 ? -11.665 0.793 24.525 1.00 95.56 70 GLU A N 1
ATOM 502 C CA . GLU A 1 70 ? -11.168 0.931 25.894 1.00 95.56 70 GLU A CA 1
ATOM 503 C C . GLU A 1 70 ? -11.584 2.274 26.535 1.00 95.56 70 GLU A C 1
ATOM 505 O O . GLU A 1 70 ? -11.261 2.526 27.699 1.00 95.56 70 GLU A O 1
ATOM 510 N N . GLY A 1 71 ? -12.339 3.110 25.807 1.00 91.50 71 GLY A N 1
ATOM 511 C CA . GLY A 1 71 ? -12.839 4.402 26.280 1.00 91.50 71 GLY A CA 1
ATOM 512 C C . GLY A 1 71 ? -11.724 5.417 26.528 1.00 91.50 71 GLY A C 1
ATOM 513 O O . GLY A 1 71 ? -11.854 6.263 27.409 1.00 91.50 71 GLY A O 1
ATOM 514 N N . TRP A 1 72 ? -10.592 5.302 25.822 1.00 91.19 72 TRP A N 1
ATOM 515 C CA . TRP A 1 72 ? -9.520 6.303 25.893 1.00 91.19 72 TRP A CA 1
ATOM 516 C C . TRP A 1 72 ? -9.964 7.623 25.265 1.00 91.19 72 TRP A C 1
ATOM 518 O O . TRP A 1 72 ? -9.637 8.679 25.799 1.00 91.19 72 TRP A O 1
ATOM 528 N N . ASP A 1 73 ? -10.750 7.549 24.190 1.00 87.69 73 ASP A N 1
ATOM 529 C CA . ASP A 1 73 ? -11.284 8.720 23.488 1.00 87.69 73 ASP A CA 1
ATOM 530 C C . ASP A 1 73 ? -12.285 9.497 24.370 1.00 87.69 73 ASP A C 1
ATOM 532 O O . ASP A 1 73 ? -12.284 10.724 24.371 1.00 87.69 73 ASP A O 1
ATOM 536 N N . ASP A 1 74 ? -13.062 8.797 25.207 1.00 87.94 74 ASP A N 1
ATOM 537 C CA . ASP A 1 74 ? -14.062 9.397 26.109 1.00 87.94 74 ASP A CA 1
ATOM 538 C C . ASP A 1 74 ? -13.442 10.164 27.290 1.00 87.94 74 ASP A C 1
ATOM 540 O O . ASP A 1 74 ? -14.110 10.951 27.958 1.00 87.94 74 ASP A O 1
ATOM 544 N N . ARG A 1 75 ? -12.162 9.914 27.591 1.00 87.44 75 ARG A N 1
ATOM 545 C CA . ARG A 1 75 ? -11.437 10.528 28.719 1.00 87.44 75 ARG A CA 1
ATOM 546 C C . ARG A 1 75 ? -10.651 11.773 28.314 1.00 87.44 75 ARG A C 1
ATOM 548 O O . ARG A 1 75 ? -9.940 12.332 29.149 1.00 87.44 75 ARG A O 1
ATOM 555 N N . VAL A 1 76 ? -10.725 12.172 27.046 1.00 85.50 76 VAL A N 1
ATOM 556 C CA . VAL A 1 76 ? -10.055 13.372 26.541 1.00 85.50 76 VAL A CA 1
ATOM 557 C C . VAL A 1 76 ? -10.756 14.617 27.088 1.00 85.50 76 VAL A C 1
ATOM 559 O O . VAL A 1 76 ? -11.979 14.733 27.037 1.00 85.50 76 VAL A O 1
ATOM 562 N N . ASP A 1 77 ? -9.971 15.560 27.614 1.00 85.19 77 ASP A N 1
ATOM 563 C CA . ASP A 1 77 ? -10.473 16.873 28.016 1.00 85.19 77 ASP A CA 1
ATOM 564 C C . ASP A 1 77 ? -10.787 17.715 26.771 1.00 85.19 77 ASP A C 1
ATOM 566 O O . ASP A 1 77 ? -9.888 18.203 26.085 1.00 85.19 77 ASP A O 1
ATOM 570 N N . ASN A 1 78 ? -12.080 17.872 26.490 1.00 82.94 78 ASN A N 1
ATOM 571 C CA . ASN A 1 78 ? -12.598 18.626 25.350 1.00 82.94 78 ASN A CA 1
ATOM 572 C C . ASN A 1 78 ? -13.125 20.016 25.753 1.00 82.94 78 ASN A C 1
ATOM 574 O O . ASN A 1 78 ? -13.913 20.612 25.024 1.00 82.94 78 ASN A O 1
ATOM 578 N N . THR A 1 79 ? -12.717 20.564 26.905 1.00 82.19 79 THR A N 1
ATOM 579 C CA . THR A 1 79 ? -13.164 21.900 27.359 1.00 82.19 79 THR A CA 1
ATOM 580 C C . THR A 1 79 ? -12.785 23.041 26.412 1.00 82.19 79 THR A C 1
ATOM 582 O O .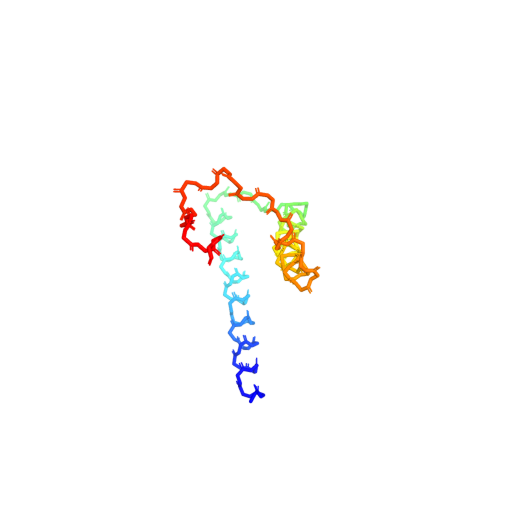 THR A 1 79 ? -13.425 24.091 26.435 1.00 82.19 79 THR A O 1
ATOM 585 N N . LEU A 1 80 ? -11.771 22.846 25.566 1.00 81.50 80 LEU A N 1
ATOM 586 C CA . LEU A 1 80 ? -11.334 23.819 24.563 1.00 81.50 80 LEU A CA 1
ATOM 587 C C . LEU A 1 80 ? -11.926 23.575 23.165 1.00 81.50 80 LEU A C 1
ATOM 589 O O . LEU A 1 80 ? -11.507 24.247 22.224 1.00 81.50 80 LEU A O 1
ATOM 593 N N . ASP A 1 81 ? -12.862 22.635 23.004 1.00 83.31 81 ASP A N 1
ATOM 594 C CA . ASP A 1 81 ? -13.496 22.356 21.714 1.00 83.31 81 ASP A CA 1
ATOM 595 C C . ASP A 1 81 ? -14.487 23.480 21.332 1.00 83.31 81 ASP A C 1
ATOM 597 O O . ASP A 1 81 ? -15.539 23.614 21.966 1.00 83.31 81 ASP A O 1
ATOM 601 N N . PRO A 1 82 ? -14.197 24.295 20.294 1.00 79.12 82 PRO A N 1
ATOM 602 C CA . PRO A 1 82 ? -15.061 25.402 19.882 1.00 79.12 82 PRO A CA 1
ATOM 603 C C . PRO A 1 82 ? -16.402 24.946 19.282 1.00 79.12 82 PRO A C 1
ATOM 605 O O . PRO A 1 82 ? -17.269 25.789 19.055 1.00 79.12 82 PRO A O 1
ATOM 608 N N . GLY A 1 83 ? -16.569 23.648 18.997 1.00 76.19 83 GLY A N 1
ATOM 609 C CA . GLY A 1 83 ? -17.809 23.046 18.508 1.00 76.19 83 GLY A CA 1
ATOM 610 C C . GLY A 1 83 ? -18.669 22.382 19.586 1.00 76.19 83 GLY A C 1
ATOM 611 O O . GLY A 1 83 ? -19.755 21.920 19.251 1.00 76.19 83 GLY A O 1
ATOM 612 N N . ARG A 1 84 ? -18.219 22.329 20.850 1.00 72.50 84 ARG A N 1
ATOM 613 C CA . ARG A 1 84 ? -18.946 21.662 21.940 1.00 72.50 84 ARG A CA 1
ATOM 614 C C . ARG A 1 84 ? -20.120 22.512 22.433 1.00 72.50 84 ARG A C 1
ATOM 616 O O . ARG A 1 84 ? -19.948 23.608 22.969 1.00 72.50 84 ARG A O 1
ATOM 623 N N . ASP A 1 85 ? -21.323 21.971 22.308 1.00 71.38 85 ASP A N 1
ATOM 624 C CA . ASP A 1 85 ? -22.556 22.524 22.850 1.00 71.38 85 ASP A CA 1
ATOM 625 C C . ASP A 1 85 ? -22.494 22.458 24.388 1.00 71.38 85 ASP A C 1
ATOM 627 O O . ASP A 1 85 ? -22.553 21.390 24.993 1.00 71.38 85 ASP A O 1
ATOM 631 N N . THR A 1 86 ? -22.413 23.604 25.065 1.00 66.75 86 THR A N 1
ATOM 632 C CA . THR A 1 86 ? -22.389 23.675 26.544 1.00 66.75 86 THR A CA 1
ATOM 633 C C . THR A 1 86 ? -23.732 23.321 27.202 1.00 66.75 86 THR A C 1
ATOM 635 O O . THR A 1 86 ? -23.890 23.442 28.417 1.00 66.75 86 THR A O 1
ATOM 638 N N . SER A 1 87 ? -24.728 22.906 26.413 1.00 64.00 87 SER A N 1
ATOM 639 C CA . SER A 1 87 ? -26.053 22.487 26.877 1.00 64.00 87 SER A CA 1
ATOM 640 C C . SER A 1 87 ? -26.111 21.058 27.417 1.00 64.00 87 SER A C 1
ATOM 642 O O . SER A 1 87 ? -27.085 20.750 28.094 1.00 64.00 87 SER A O 1
ATOM 644 N N . ASP A 1 88 ? -25.105 20.221 27.146 1.00 60.41 88 ASP A N 1
ATOM 645 C CA . ASP A 1 88 ? -25.072 18.806 27.562 1.00 60.41 88 ASP A CA 1
ATOM 646 C C . ASP A 1 88 ? -24.662 18.611 29.041 1.00 60.41 88 ASP A C 1
ATOM 648 O O . ASP A 1 88 ? -24.788 17.523 29.593 1.00 60.41 88 ASP A O 1
ATOM 652 N N . ASP A 1 89 ? -24.208 19.685 29.702 1.00 62.28 89 ASP A N 1
ATOM 653 C CA . ASP A 1 89 ? -23.762 19.693 31.105 1.00 62.28 89 ASP A CA 1
ATOM 654 C C . ASP A 1 89 ? -24.869 20.134 32.103 1.00 62.28 89 ASP A C 1
ATOM 656 O O . ASP A 1 89 ? -24.563 20.437 33.260 1.00 62.28 89 ASP A O 1
ATOM 660 N N . ARG A 1 90 ? -26.147 20.221 31.682 1.00 54.44 90 ARG A N 1
ATOM 661 C CA . ARG A 1 90 ? -27.290 20.627 32.537 1.00 54.44 90 ARG A CA 1
ATOM 662 C C . ARG A 1 90 ? -28.244 19.495 32.895 1.00 54.44 90 ARG A C 1
ATOM 664 O O . ARG A 1 90 ? -28.677 18.770 31.978 1.00 54.44 90 ARG A O 1
#

Foldseek 3Di:
DVVVVVVVVVVVVVVVVVVVVVVVVVQVVCVVVVHDHQDPVNVVVVVCVVVVVVVVVVVVVVVVVVCVVVCVVVPDPCVVPPPDDPVVVD

pLDDT: mean 91.39, std 9.55, range [54.44, 98.25]

Radius of gyration: 22.58 Å; Cα contacts (8 Å, |Δi|>4): 14; chains: 1; bounding box: 45×41×56 Å

Mean predicted aligned error: 7.07 Å

Solvent-accessible surface area (backbone atoms only — not comparable to full-atom values): 5350 Å² total; per-residue (Å²): 108,68,72,58,52,53,49,50,51,50,51,52,53,50,52,51,51,53,50,53,51,49,55,49,51,51,53,52,51,42,38,74,76,72,40,79,78,82,50,72,67,54,54,50,51,50,52,50,50,54,52,48,50,53,50,47,54,51,50,53,52,51,49,52,56,47,36,58,74,72,46,55,65,77,69,56,87,59,89,83,46,94,82,64,70,81,71,79,83,113

Secondary structure (DSSP, 8-state):
-HHHHHHHHHHHHHHHHHHHHHHHHHHHHHHHTTPPPPPHHHHHHHHHHHHHHHHHHHHHHHHHHHHHHTTSGGGS--TT-TT--GGGG-

Sequence (90 aa):
MVARLARLSLITVLGLAISAGATWGLSLFWIAIGGGALPLHGWIAMGLGILGTVGLTYGLMALAFKSHREGWDDRVDNTLDPGRDTSDDR